Protein AF-A8SKL2-F1 (afdb_monomer)

Mean predicted aligned error: 7.12 Å

pLDDT: mean 84.64, std 15.82, range [42.09, 97.75]

Structure (mmCIF, N/CA/C/O backbone):
data_AF-A8SKL2-F1
#
_entry.id   AF-A8SKL2-F1
#
loop_
_atom_site.group_PDB
_atom_site.id
_atom_site.type_symbol
_atom_site.label_atom_id
_atom_site.label_alt_id
_atom_site.label_comp_id
_atom_site.label_asym_id
_atom_site.label_entity_id
_atom_site.label_seq_id
_atom_site.pdbx_PDB_ins_code
_atom_site.Cartn_x
_atom_site.Cartn_y
_atom_site.Cartn_z
_atom_site.occupancy
_atom_site.B_iso_or_equiv
_atom_site.auth_seq_id
_atom_site.auth_comp_id
_atom_site.auth_asym_id
_atom_site.auth_atom_id
_atom_site.pdbx_PDB_model_num
ATOM 1 N N . MET A 1 1 ? 9.383 4.882 15.601 1.00 42.09 1 MET A N 1
ATOM 2 C CA . MET A 1 1 ? 9.243 5.468 14.245 1.00 42.09 1 MET A CA 1
ATOM 3 C C . MET A 1 1 ? 9.268 4.398 13.146 1.00 42.09 1 MET A C 1
ATOM 5 O O . MET A 1 1 ? 10.032 4.473 12.188 1.00 42.09 1 MET A O 1
ATOM 9 N N . LYS A 1 2 ? 8.394 3.392 13.268 1.00 51.03 2 LYS A N 1
ATOM 10 C CA . LYS A 1 2 ? 8.008 2.466 12.179 1.00 51.03 2 LYS A CA 1
ATO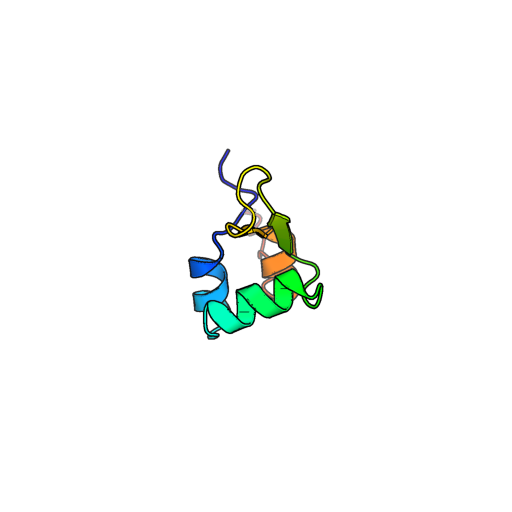M 11 C C . LYS A 1 2 ? 6.520 2.648 11.824 1.00 51.03 2 LYS A C 1
ATOM 13 O O . LYS A 1 2 ? 5.990 1.891 11.025 1.00 51.03 2 LYS A O 1
ATOM 18 N N . GLU A 1 3 ? 5.856 3.639 12.423 1.00 61.84 3 GLU A N 1
ATOM 19 C CA . GLU A 1 3 ? 4.399 3.655 12.613 1.00 61.84 3 GLU A CA 1
ATOM 20 C C . GLU A 1 3 ? 3.554 4.089 11.412 1.00 61.84 3 GLU A C 1
ATOM 22 O O . GLU A 1 3 ? 2.350 3.885 11.446 1.00 61.84 3 GLU A O 1
ATOM 27 N N . ASN A 1 4 ? 4.135 4.607 10.326 1.00 84.19 4 ASN A N 1
ATOM 28 C CA . ASN A 1 4 ? 3.333 5.166 9.223 1.00 84.19 4 ASN A CA 1
ATOM 29 C C . ASN A 1 4 ? 3.207 4.259 7.991 1.00 84.19 4 ASN A C 1
ATOM 31 O O . ASN A 1 4 ? 2.602 4.662 6.995 1.00 84.19 4 ASN A O 1
ATOM 35 N N . ARG A 1 5 ? 3.774 3.046 8.021 1.00 90.19 5 ARG A N 1
ATOM 36 C CA . ARG A 1 5 ? 3.710 2.108 6.893 1.00 90.19 5 ARG A CA 1
ATOM 37 C C . ARG A 1 5 ? 3.333 0.704 7.329 1.00 90.19 5 ARG A C 1
ATOM 39 O O . ARG A 1 5 ? 3.704 0.278 8.416 1.00 90.19 5 ARG A O 1
ATOM 46 N N . ILE A 1 6 ? 2.682 -0.014 6.429 1.00 93.06 6 ILE A N 1
ATOM 47 C CA . ILE A 1 6 ? 2.379 -1.437 6.566 1.00 93.06 6 ILE A CA 1
ATOM 48 C C . ILE A 1 6 ? 3.062 -2.218 5.441 1.00 93.06 6 ILE A C 1
ATOM 50 O O . ILE A 1 6 ? 3.259 -1.690 4.341 1.00 93.06 6 ILE A O 1
ATOM 54 N N . SER A 1 7 ? 3.491 -3.454 5.707 1.00 94.44 7 SER A N 1
ATOM 55 C CA . SER A 1 7 ? 4.011 -4.304 4.640 1.00 94.44 7 SER A CA 1
ATOM 56 C C . SER A 1 7 ? 2.887 -4.755 3.706 1.00 94.44 7 SER A C 1
ATOM 58 O O . SER A 1 7 ? 1.723 -4.878 4.076 1.00 94.44 7 SER A O 1
ATOM 60 N N . ILE A 1 8 ? 3.242 -5.049 2.458 1.00 94.44 8 ILE A N 1
ATOM 61 C CA . ILE A 1 8 ? 2.271 -5.556 1.485 1.00 94.44 8 ILE A CA 1
ATOM 62 C C . ILE A 1 8 ? 1.727 -6.946 1.845 1.00 94.44 8 ILE A C 1
ATOM 64 O O . ILE A 1 8 ? 0.657 -7.309 1.374 1.00 94.44 8 ILE A O 1
ATOM 68 N N . GLN A 1 9 ? 2.448 -7.711 2.670 1.00 95.69 9 GLN A N 1
ATOM 69 C CA . GLN A 1 9 ? 1.983 -9.002 3.181 1.00 95.69 9 GLN A CA 1
ATOM 70 C C . GLN A 1 9 ? 0.872 -8.794 4.209 1.00 95.69 9 GLN A C 1
ATOM 72 O O . GLN A 1 9 ? -0.246 -9.233 3.967 1.00 95.69 9 GLN A O 1
ATOM 77 N N . GLU A 1 10 ? 1.140 -8.003 5.251 1.00 94.81 10 GLU A N 1
ATOM 78 C CA . GLU A 1 10 ? 0.157 -7.698 6.299 1.00 94.81 10 GLU A CA 1
ATOM 79 C C . GLU A 1 10 ? -1.110 -7.040 5.726 1.00 94.81 10 GLU A C 1
ATOM 81 O O . GLU A 1 10 ? -2.227 -7.370 6.115 1.00 94.81 10 GLU A O 1
ATOM 86 N N . ALA A 1 11 ? -0.955 -6.127 4.760 1.00 95.25 11 ALA A N 1
ATOM 87 C CA . ALA A 1 11 ? -2.092 -5.497 4.093 1.00 95.25 11 ALA A CA 1
ATOM 88 C C . ALA A 1 11 ? -2.932 -6.503 3.282 1.00 95.25 11 ALA A C 1
ATOM 90 O O . ALA A 1 11 ? -4.158 -6.414 3.279 1.00 95.25 11 ALA A O 1
ATOM 91 N N . ALA A 1 12 ? -2.297 -7.469 2.607 1.00 96.88 12 ALA A N 1
ATOM 92 C CA . ALA A 1 12 ? -3.009 -8.500 1.851 1.00 96.88 12 ALA A CA 1
ATOM 93 C C . ALA A 1 12 ? -3.774 -9.456 2.779 1.00 96.88 12 ALA A C 1
ATOM 95 O O . ALA A 1 12 ? -4.922 -9.791 2.491 1.00 96.88 12 ALA A O 1
ATOM 96 N N . GLU A 1 13 ? -3.162 -9.830 3.906 1.00 96.75 13 GLU A N 1
ATOM 97 C CA . GLU A 1 13 ? -3.788 -10.657 4.941 1.00 96.75 13 GLU A CA 1
ATOM 98 C C . GLU A 1 13 ? -5.014 -9.962 5.544 1.00 96.75 13 GLU A C 1
ATOM 100 O O . GLU A 1 13 ? -6.088 -10.557 5.579 1.00 96.75 13 GLU A O 1
ATOM 105 N N . MET A 1 14 ? -4.904 -8.680 5.916 1.00 94.25 14 MET A N 1
ATOM 106 C CA . MET A 1 14 ? -6.045 -7.916 6.443 1.00 94.25 14 MET A CA 1
ATOM 107 C C . MET A 1 14 ? -7.171 -7.709 5.430 1.00 94.25 14 MET A C 1
ATOM 109 O O . MET A 1 14 ? -8.338 -7.690 5.807 1.00 94.25 14 MET A O 1
ATOM 113 N N . MET A 1 15 ? -6.846 -7.565 4.145 1.00 94.25 15 MET A N 1
ATOM 114 C CA . MET A 1 15 ? -7.853 -7.463 3.086 1.00 94.25 15 MET A CA 1
ATOM 115 C C . MET A 1 15 ? -8.494 -8.811 2.726 1.00 94.25 15 MET A C 1
ATOM 117 O O . MET A 1 15 ? -9.472 -8.825 1.981 1.00 94.25 15 MET A O 1
ATOM 121 N N . GLY A 1 16 ? -7.936 -9.941 3.178 1.00 96.38 16 GLY A N 1
ATOM 122 C CA . GLY A 1 16 ? -8.378 -11.272 2.756 1.00 96.38 16 GLY A CA 1
ATOM 123 C C . GLY A 1 16 ? -8.117 -11.556 1.271 1.00 96.38 16 GLY A C 1
ATOM 124 O O . GLY A 1 16 ? -8.872 -12.289 0.634 1.00 96.38 16 GLY A O 1
ATOM 125 N N . VAL A 1 17 ? -7.068 -10.960 0.692 1.00 96.38 17 VAL A N 1
ATOM 126 C CA . VAL A 1 17 ? -6.725 -11.088 -0.736 1.00 96.38 17 VAL A CA 1
ATOM 127 C C . VAL A 1 17 ? -5.336 -11.683 -0.935 1.00 96.38 17 VAL A C 1
ATOM 129 O O . VAL A 1 17 ? -4.488 -11.693 -0.047 1.00 96.38 17 VAL A O 1
ATOM 132 N N . THR A 1 18 ? -5.059 -12.155 -2.150 1.00 97.75 18 THR A N 1
ATOM 133 C CA . THR A 1 18 ? -3.717 -12.645 -2.481 1.00 97.75 18 THR A CA 1
ATOM 134 C C . THR A 1 18 ? -2.714 -11.498 -2.611 1.00 97.75 18 THR A C 1
ATOM 136 O O . THR A 1 18 ? -3.033 -10.397 -3.069 1.00 97.75 18 THR A O 1
ATOM 139 N N . LEU A 1 19 ? -1.446 -11.787 -2.306 1.00 96.56 19 LEU A N 1
ATOM 140 C CA . LEU A 1 19 ? -0.351 -10.827 -2.459 1.00 96.56 19 LEU A CA 1
ATOM 141 C C . LEU A 1 19 ? -0.244 -10.285 -3.894 1.00 96.56 19 LEU A C 1
ATOM 143 O O . LEU A 1 19 ? 0.046 -9.110 -4.105 1.00 96.56 19 LEU A O 1
ATOM 147 N N . THR A 1 20 ? -0.483 -11.142 -4.890 1.00 95.94 20 THR A N 1
ATOM 148 C CA . THR A 1 20 ? -0.442 -10.778 -6.313 1.00 95.94 20 THR A CA 1
ATOM 149 C C . THR A 1 20 ? -1.554 -9.801 -6.674 1.00 95.94 20 THR A C 1
ATOM 151 O O . THR A 1 20 ? -1.289 -8.825 -7.373 1.00 95.94 20 THR A O 1
ATOM 154 N N . PHE A 1 21 ? -2.768 -10.019 -6.160 1.00 97.19 21 PHE A N 1
ATOM 155 C CA . PHE A 1 21 ? -3.887 -9.103 -6.363 1.00 97.19 21 PHE A CA 1
ATOM 156 C C . PHE A 1 21 ? -3.557 -7.706 -5.830 1.00 97.19 21 PHE A C 1
ATOM 158 O O . PHE A 1 21 ? -3.659 -6.726 -6.570 1.00 97.19 21 PHE A O 1
ATOM 165 N N . LEU A 1 22 ? -3.074 -7.618 -4.585 1.00 96.56 22 LEU A N 1
ATOM 166 C CA . LEU A 1 22 ? -2.733 -6.333 -3.977 1.00 96.56 22 LEU A CA 1
ATOM 167 C C . LEU A 1 22 ? -1.575 -5.638 -4.713 1.00 96.56 22 LEU A C 1
ATOM 169 O O . LEU A 1 22 ? -1.644 -4.440 -4.987 1.00 96.56 22 LEU A O 1
ATOM 173 N N . ARG A 1 23 ? -0.539 -6.388 -5.114 1.00 94.75 23 ARG A N 1
ATOM 174 C CA . ARG A 1 23 ? 0.589 -5.867 -5.911 1.00 94.75 23 ARG A CA 1
ATOM 175 C C . ARG A 1 23 ? 0.137 -5.267 -7.236 1.00 94.75 23 ARG A C 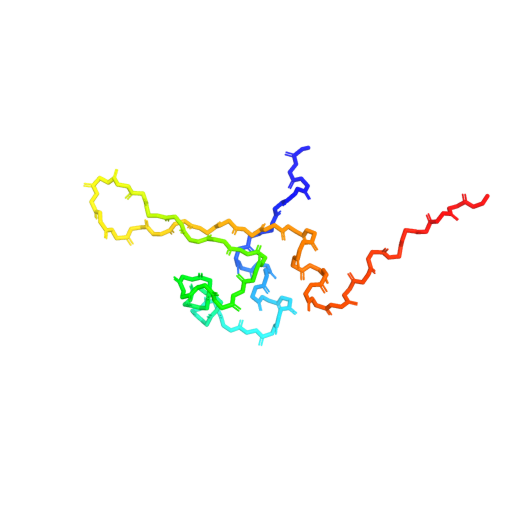1
ATOM 177 O O . ARG A 1 23 ? 0.554 -4.160 -7.572 1.00 94.75 23 ARG A O 1
ATOM 184 N N . GLU A 1 24 ? -0.690 -5.988 -7.986 1.00 95.50 24 GLU A N 1
ATOM 185 C CA . GLU A 1 24 ? -1.180 -5.525 -9.284 1.00 95.50 24 GLU A CA 1
ATOM 186 C C . GLU A 1 24 ? -2.145 -4.350 -9.136 1.00 95.50 24 GLU A C 1
ATOM 188 O O . GLU A 1 24 ? -2.062 -3.399 -9.910 1.00 95.50 24 GLU A O 1
ATOM 193 N N . GLY A 1 25 ? -3.009 -4.357 -8.120 1.00 95.75 25 GLY A N 1
ATOM 194 C CA . GLY A 1 25 ? -3.895 -3.230 -7.845 1.00 95.75 25 GLY A CA 1
ATOM 195 C C . GLY A 1 25 ? -3.130 -1.956 -7.481 1.00 95.75 25 GLY A C 1
ATOM 196 O O . GLY A 1 25 ? -3.418 -0.901 -8.047 1.00 95.75 25 GLY A O 1
ATOM 197 N N . ILE A 1 26 ? -2.104 -2.046 -6.625 1.00 95.75 26 ILE A N 1
ATOM 198 C CA . ILE A 1 26 ? -1.249 -0.895 -6.285 1.00 95.75 26 ILE A CA 1
ATOM 199 C C . ILE A 1 26 ? -0.472 -0.424 -7.521 1.00 95.75 26 ILE A C 1
ATOM 201 O O . ILE A 1 26 ? -0.440 0.768 -7.813 1.00 95.75 26 ILE A O 1
ATOM 205 N N . ALA A 1 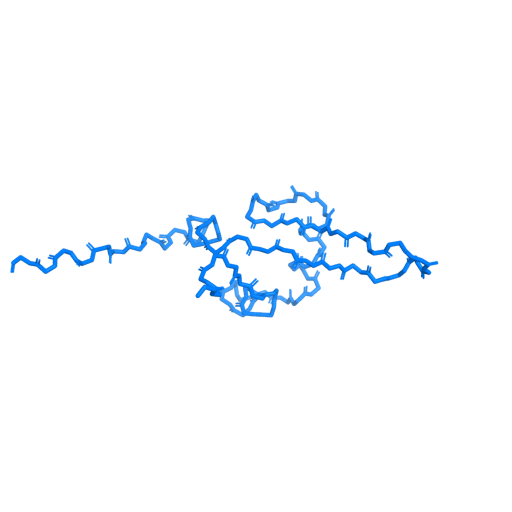27 ? 0.114 -1.345 -8.294 1.00 93.06 27 ALA A N 1
ATOM 206 C CA . ALA A 1 27 ? 0.883 -0.991 -9.489 1.00 93.06 27 ALA A CA 1
ATOM 207 C C . ALA A 1 27 ? 0.031 -0.335 -10.589 1.00 93.06 27 ALA A C 1
ATOM 209 O O . ALA A 1 27 ? 0.533 0.487 -11.351 1.00 93.06 27 ALA A O 1
ATOM 210 N N . ARG A 1 28 ? -1.260 -0.680 -10.664 1.00 94.44 28 ARG A N 1
ATOM 211 C CA . ARG A 1 28 ? -2.235 -0.089 -11.594 1.00 94.44 28 ARG A CA 1
ATOM 212 C C . ARG A 1 28 ? -2.922 1.165 -11.038 1.00 94.44 28 ARG A C 1
ATOM 214 O O . ARG A 1 28 ? -3.837 1.670 -11.683 1.00 94.44 28 ARG A O 1
ATOM 221 N N . GLY A 1 29 ? -2.537 1.635 -9.848 1.00 93.38 29 GLY A N 1
ATOM 222 C CA . GLY A 1 29 ? -3.123 2.817 -9.209 1.00 93.38 29 GLY A CA 1
ATOM 223 C C . GLY A 1 29 ? -4.589 2.646 -8.795 1.00 93.38 29 GLY A C 1
ATOM 224 O O . GLY A 1 29 ? -5.333 3.619 -8.767 1.00 93.38 29 GLY A O 1
ATOM 225 N N . LYS A 1 30 ? -5.038 1.414 -8.514 1.00 95.75 30 LYS A N 1
ATOM 226 C CA . LYS A 1 30 ? -6.420 1.123 -8.080 1.00 95.75 30 LYS A CA 1
ATOM 227 C C . LYS A 1 30 ? -6.663 1.389 -6.596 1.00 95.75 30 LYS A C 1
ATOM 229 O O . LYS A 1 30 ? -7.814 1.497 -6.189 1.00 95.75 30 LYS A O 1
ATOM 234 N N . PHE A 1 31 ? -5.597 1.502 -5.811 1.00 94.62 31 PHE A N 1
ATOM 235 C CA . PHE A 1 31 ? -5.654 1.770 -4.380 1.00 94.62 31 PHE A CA 1
ATOM 236 C C . PHE A 1 31 ? -4.980 3.105 -4.070 1.00 94.62 31 PHE A C 1
ATOM 238 O O . PHE A 1 31 ? -3.841 3.327 -4.472 1.00 94.62 31 PHE A O 1
ATOM 245 N N . SER A 1 32 ? -5.671 3.979 -3.339 1.00 92.38 32 SER A N 1
ATOM 246 C CA . SER A 1 32 ? -5.171 5.305 -2.944 1.00 92.38 32 SER A CA 1
ATOM 247 C C . SER A 1 32 ? -4.195 5.268 -1.764 1.00 92.38 32 SER A C 1
ATOM 249 O O . SER A 1 32 ? -3.499 6.246 -1.514 1.00 92.38 32 SER A O 1
ATOM 251 N N . PHE A 1 33 ? -4.133 4.144 -1.047 1.00 94.62 33 PHE A N 1
ATOM 252 C CA . PHE A 1 33 ? -3.323 3.968 0.158 1.00 94.62 33 PHE A CA 1
ATOM 253 C C . PHE A 1 33 ? -1.888 3.498 -0.108 1.00 94.62 33 PHE A C 1
ATOM 255 O O . PHE A 1 33 ? -1.107 3.333 0.829 1.00 94.62 33 PHE A O 1
ATOM 262 N N . GLY A 1 34 ? -1.528 3.208 -1.361 1.00 94.50 34 GLY A N 1
ATOM 263 C CA . GLY A 1 34 ? -0.228 2.633 -1.679 1.00 94.50 34 GLY A CA 1
ATOM 264 C C . GLY A 1 34 ? 0.300 3.035 -3.045 1.00 94.50 34 GLY A C 1
ATOM 265 O O . GLY A 1 34 ? -0.455 3.345 -3.960 1.00 94.50 34 GLY A O 1
ATOM 266 N N . ILE A 1 35 ? 1.623 2.995 -3.180 1.00 94.56 35 ILE A N 1
ATOM 267 C CA . ILE A 1 35 ? 2.342 3.278 -4.424 1.00 94.56 35 ILE A CA 1
ATOM 268 C C . ILE A 1 35 ? 3.351 2.168 -4.718 1.00 94.56 35 ILE A C 1
ATOM 270 O O . ILE A 1 35 ? 3.948 1.578 -3.811 1.00 94.56 35 ILE A O 1
ATOM 274 N N . SER A 1 36 ? 3.569 1.895 -6.004 1.00 93.50 36 SER A N 1
ATOM 275 C CA . SER A 1 36 ? 4.651 1.022 -6.460 1.00 93.50 36 SER A CA 1
ATOM 276 C C . SER A 1 36 ? 5.813 1.853 -6.990 1.00 93.50 36 SER A C 1
ATOM 278 O O . SER A 1 36 ? 5.616 2.723 -7.837 1.00 93.50 36 SER A O 1
ATOM 280 N N . MET A 1 37 ? 7.028 1.543 -6.552 1.00 90.06 37 MET A N 1
ATOM 281 C CA . MET A 1 37 ? 8.260 2.157 -7.038 1.00 90.06 37 MET A CA 1
ATOM 282 C C . MET A 1 37 ? 9.110 1.088 -7.727 1.00 90.06 37 MET A C 1
ATOM 284 O O . MET A 1 37 ? 9.202 -0.050 -7.268 1.00 90.06 37 MET A O 1
ATOM 288 N N . THR A 1 38 ? 9.734 1.429 -8.851 1.00 86.06 38 THR A N 1
ATOM 289 C CA . THR A 1 38 ? 10.660 0.523 -9.549 1.00 86.06 38 THR A CA 1
ATOM 290 C C . THR A 1 38 ? 12.089 0.930 -9.212 1.00 86.06 38 THR A C 1
ATOM 292 O O . THR A 1 3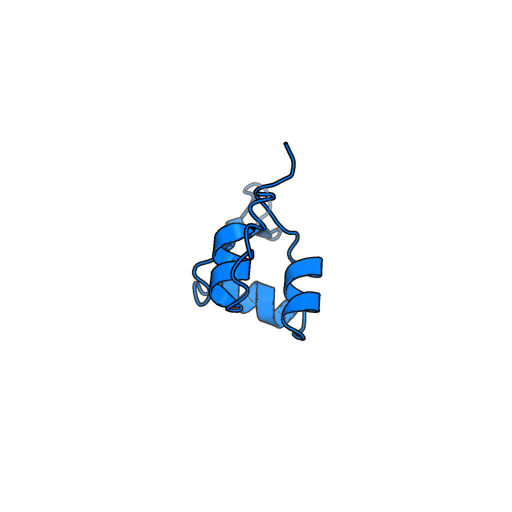8 ? 12.485 2.050 -9.526 1.00 86.06 38 THR A O 1
ATOM 295 N N . LEU A 1 39 ? 12.877 0.041 -8.595 1.00 80.81 39 LEU A N 1
ATOM 296 C CA . LEU A 1 39 ? 14.300 0.311 -8.358 1.00 80.81 39 LEU A CA 1
ATOM 297 C C . LEU A 1 39 ? 15.071 0.172 -9.682 1.00 80.81 39 LEU A C 1
ATOM 299 O O . LEU A 1 39 ? 15.107 -0.908 -10.281 1.00 80.81 39 LEU A O 1
ATOM 303 N N . LYS A 1 40 ? 15.686 1.262 -10.155 1.00 66.12 40 LYS A N 1
ATOM 304 C CA . LYS A 1 40 ? 16.536 1.244 -11.352 1.00 66.12 40 LYS A CA 1
ATOM 305 C C . LYS A 1 40 ? 17.925 0.702 -11.018 1.00 66.12 40 LYS A C 1
ATOM 307 O O . LYS A 1 40 ? 18.682 1.359 -10.327 1.00 66.12 40 LYS A O 1
ATOM 312 N N . GLU A 1 41 ? 18.227 -0.465 -11.589 1.00 61.72 41 GLU A N 1
ATOM 313 C CA . GLU A 1 41 ? 19.545 -0.789 -12.168 1.00 61.72 41 GLU A CA 1
ATOM 314 C C . GLU A 1 41 ? 19.434 -2.010 -13.107 1.00 61.72 41 GLU A C 1
ATOM 316 O O . GLU A 1 41 ? 20.060 -2.044 -14.158 1.00 61.72 41 GLU A O 1
ATOM 321 N N . LYS A 1 42 ? 18.545 -2.978 -12.808 1.00 60.53 42 LYS A N 1
ATOM 322 C CA . LYS A 1 42 ? 18.252 -4.155 -13.669 1.00 60.53 42 LYS A CA 1
ATOM 323 C C . LYS A 1 42 ? 16.763 -4.569 -13.697 1.00 60.53 42 LYS A C 1
ATOM 325 O O . LYS A 1 42 ? 16.416 -5.747 -13.677 1.00 60.53 42 LYS A O 1
ATOM 330 N N . GLY A 1 43 ? 15.864 -3.584 -13.707 1.00 58.19 43 GLY A N 1
ATOM 331 C CA . GLY A 1 43 ? 14.548 -3.651 -14.370 1.00 58.19 43 GLY A CA 1
ATOM 332 C C . GLY A 1 43 ? 13.440 -4.591 -13.867 1.00 58.19 43 GLY A C 1
ATOM 333 O O . GLY A 1 43 ? 12.410 -4.645 -14.529 1.00 58.19 43 GLY A O 1
ATOM 334 N N . LYS A 1 44 ? 13.577 -5.335 -12.758 1.00 68.56 44 LYS A N 1
ATOM 335 C CA . LYS A 1 44 ? 12.531 -6.318 -12.365 1.00 68.56 44 LYS A CA 1
ATOM 336 C C . LYS A 1 44 ? 12.033 -6.256 -10.923 1.00 68.56 44 LYS A C 1
ATOM 338 O O . LYS A 1 44 ? 11.045 -6.911 -10.601 1.00 68.56 44 LYS A O 1
ATOM 343 N N . ARG A 1 45 ? 12.679 -5.493 -10.039 1.00 78.38 45 ARG A N 1
ATOM 344 C CA . ARG A 1 45 ? 12.267 -5.410 -8.629 1.00 78.38 45 ARG A CA 1
ATOM 345 C C . ARG A 1 45 ? 11.391 -4.179 -8.402 1.00 78.38 45 ARG A C 1
ATOM 347 O O . ARG A 1 45 ? 11.854 -3.048 -8.539 1.00 78.38 45 ARG A O 1
ATOM 354 N N . ARG A 1 46 ? 10.127 -4.427 -8.051 1.00 86.88 46 ARG A N 1
ATOM 355 C CA . ARG A 1 46 ? 9.186 -3.415 -7.561 1.00 86.88 46 ARG A CA 1
ATOM 356 C C . ARG A 1 46 ? 9.227 -3.396 -6.037 1.00 86.88 46 ARG A C 1
ATOM 358 O O . ARG A 1 46 ? 9.179 -4.453 -5.409 1.00 86.88 46 ARG A O 1
ATOM 365 N N . THR A 1 47 ? 9.299 -2.210 -5.459 1.00 89.94 47 THR A N 1
ATOM 366 C CA . THR A 1 47 ? 9.050 -1.970 -4.040 1.00 89.94 47 THR A CA 1
ATOM 367 C C . THR A 1 47 ? 7.671 -1.352 -3.878 1.00 89.94 47 THR A C 1
ATOM 369 O O . THR A 1 47 ? 7.182 -0.635 -4.750 1.00 89.94 47 THR A O 1
ATOM 372 N N . PHE A 1 48 ? 7.021 -1.676 -2.767 1.00 92.50 48 PHE A N 1
ATOM 373 C CA . PHE A 1 48 ? 5.679 -1.207 -2.458 1.00 92.50 48 PHE A CA 1
ATOM 374 C C . PHE A 1 48 ? 5.738 -0.409 -1.170 1.00 92.50 48 PHE A C 1
ATOM 376 O O . PHE A 1 48 ? 6.318 -0.860 -0.181 1.00 92.50 48 PHE A O 1
ATOM 383 N N . TYR A 1 49 ? 5.143 0.774 -1.206 1.00 94.25 49 TYR A N 1
ATOM 384 C CA . TYR A 1 49 ? 4.905 1.587 -0.030 1.00 94.25 49 TYR A CA 1
ATOM 385 C C . TYR A 1 49 ? 3.402 1.639 0.201 1.00 94.25 49 TYR A C 1
ATOM 387 O O . TYR A 1 49 ? 2.656 1.962 -0.721 1.00 94.25 49 TYR A O 1
ATOM 395 N N . ILE A 1 50 ? 2.970 1.307 1.413 1.00 95.62 50 ILE A N 1
ATOM 396 C CA . ILE A 1 50 ? 1.573 1.389 1.831 1.00 95.62 50 ILE A CA 1
ATOM 397 C C . ILE A 1 50 ? 1.522 2.286 3.058 1.00 95.62 50 ILE A C 1
ATOM 399 O O . ILE A 1 50 ? 2.182 2.001 4.060 1.00 95.62 50 ILE A O 1
ATOM 403 N N . ASN A 1 51 ? 0.758 3.370 2.965 1.00 94.62 51 ASN A N 1
ATOM 404 C CA . ASN A 1 51 ? 0.497 4.263 4.079 1.00 94.62 51 ASN A CA 1
ATOM 405 C C . ASN A 1 51 ? -0.509 3.599 5.029 1.00 94.62 51 ASN A C 1
ATOM 407 O O . ASN A 1 51 ? -1.614 3.248 4.621 1.00 94.62 51 ASN A O 1
ATOM 411 N N . LYS A 1 52 ? -0.121 3.426 6.296 1.00 93.56 52 LYS A N 1
ATOM 412 C CA . LYS A 1 52 ? -0.931 2.705 7.292 1.00 93.56 52 LYS A CA 1
ATOM 413 C C . LYS A 1 52 ? -2.285 3.383 7.537 1.00 93.56 52 LYS A C 1
ATOM 415 O O . LYS A 1 52 ? -3.307 2.707 7.545 1.00 93.56 52 LYS A O 1
ATOM 420 N N . LYS A 1 53 ? -2.288 4.713 7.677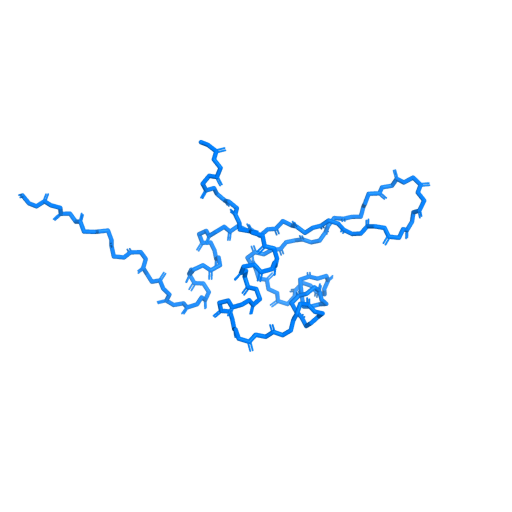 1.00 91.81 53 LYS A N 1
ATOM 421 C CA . LYS A 1 53 ? -3.494 5.500 7.960 1.00 91.81 53 LYS A CA 1
ATOM 422 C C . LYS A 1 53 ? -4.508 5.384 6.821 1.00 91.81 53 LYS A C 1
ATOM 424 O O . LYS A 1 53 ? -5.620 4.921 7.039 1.00 91.81 53 LYS A O 1
ATOM 429 N N . GLN A 1 54 ? -4.077 5.682 5.594 1.00 92.94 54 GLN A N 1
ATOM 430 C CA . GLN A 1 54 ? -4.943 5.606 4.413 1.00 92.94 54 GLN A CA 1
ATOM 431 C C . GLN A 1 54 ? -5.466 4.187 4.163 1.00 92.94 54 GLN A C 1
ATOM 433 O O . GLN A 1 54 ? -6.570 4.016 3.653 1.00 92.94 54 GLN A O 1
ATOM 438 N N . PHE A 1 55 ? -4.677 3.164 4.502 1.00 94.56 55 PHE A N 1
ATOM 439 C CA . PHE A 1 55 ? -5.092 1.771 4.386 1.00 94.56 55 PHE A CA 1
ATOM 440 C C . PHE A 1 55 ? -6.224 1.427 5.366 1.00 94.56 55 PHE A C 1
ATOM 442 O O . PHE A 1 55 ? -7.226 0.852 4.951 1.00 94.56 55 PHE A O 1
ATOM 449 N N . TYR A 1 56 ? -6.113 1.816 6.638 1.00 92.38 56 TYR A N 1
ATOM 450 C CA . TYR A 1 56 ? -7.193 1.604 7.608 1.00 92.38 56 TYR A CA 1
ATOM 451 C C . TYR A 1 56 ? -8.439 2.427 7.297 1.00 92.38 56 TYR A C 1
ATOM 453 O O . TYR A 1 56 ? -9.545 1.890 7.353 1.00 92.38 56 TYR A O 1
ATOM 461 N N . GLU A 1 57 ? -8.265 3.677 6.860 1.00 91.75 57 GLU A N 1
ATOM 462 C CA . GLU A 1 57 ? -9.367 4.504 6.361 1.00 91.75 57 GLU A CA 1
ATOM 463 C C . GLU A 1 57 ? -10.093 3.815 5.192 1.00 91.75 57 GLU A C 1
ATOM 465 O O . GLU A 1 57 ? -11.322 3.777 5.169 1.00 91.75 57 GLU A O 1
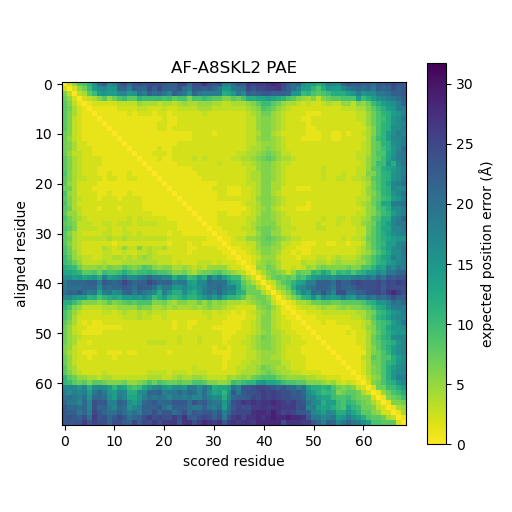ATOM 470 N N . TYR A 1 58 ? -9.352 3.202 4.258 1.00 92.50 58 TYR A N 1
ATOM 471 C CA . TYR A 1 58 ? -9.926 2.427 3.152 1.00 92.50 58 TYR A CA 1
ATOM 472 C C . TYR A 1 58 ? -10.707 1.192 3.624 1.00 92.50 58 TYR A C 1
ATOM 474 O O . TYR A 1 58 ? -11.732 0.858 3.034 1.00 92.50 58 TYR A O 1
ATOM 482 N N . LEU A 1 59 ? -10.253 0.527 4.690 1.00 91.31 59 LEU A N 1
ATOM 483 C CA . LEU A 1 59 ? -10.959 -0.609 5.292 1.00 91.31 59 LEU A CA 1
ATOM 484 C C . LEU A 1 59 ? -12.186 -0.196 6.121 1.00 91.31 59 LEU A C 1
ATOM 486 O O . LEU A 1 59 ? -12.901 -1.064 6.614 1.00 91.31 59 LEU A O 1
ATOM 490 N N . GLY A 1 60 ? -12.434 1.104 6.304 1.00 88.56 60 GLY A N 1
ATOM 491 C CA . GLY A 1 60 ? -13.473 1.592 7.211 1.00 88.56 60 GLY A CA 1
ATOM 492 C C . GLY A 1 60 ? -13.138 1.367 8.689 1.00 88.56 60 GLY A C 1
ATOM 493 O O . GLY A 1 60 ? -13.998 1.556 9.547 1.00 88.56 60 GLY A O 1
ATOM 494 N N . LEU A 1 61 ? -11.891 0.996 8.993 1.00 82.06 61 LEU A N 1
ATOM 495 C CA . LEU A 1 61 ? -11.371 0.914 10.348 1.00 82.06 61 LEU A CA 1
ATOM 496 C C . LEU A 1 61 ? -11.040 2.341 10.784 1.00 82.06 61 LEU A C 1
ATOM 498 O O . LEU A 1 61 ? -9.956 2.861 10.515 1.00 82.06 61 LEU A O 1
ATOM 502 N N . LYS A 1 62 ? -12.005 3.014 11.415 1.00 64.94 62 LYS A N 1
ATOM 503 C CA . LYS A 1 62 ? -11.682 4.201 12.205 1.00 64.94 62 LYS A CA 1
ATOM 504 C C . LYS A 1 62 ? -10.844 3.716 13.377 1.00 64.94 62 LYS A C 1
AT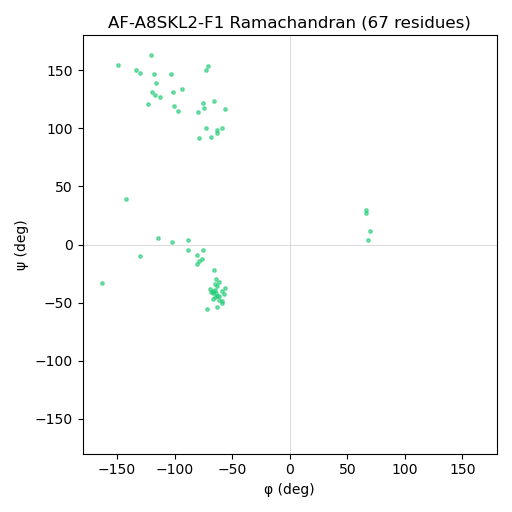OM 506 O O . LYS A 1 62 ? -11.275 2.832 14.108 1.00 64.94 62 LYS A O 1
ATOM 511 N N . GLU A 1 63 ? -9.650 4.272 13.523 1.00 58.53 63 GLU A N 1
ATOM 512 C CA . GLU A 1 63 ? -8.931 4.204 14.788 1.00 58.53 63 GLU A CA 1
ATOM 513 C C . GLU A 1 63 ? -9.870 4.870 15.804 1.00 58.53 63 GLU A C 1
ATOM 515 O O . GLU A 1 63 ? -10.059 6.089 15.769 1.00 58.53 63 GLU A O 1
ATOM 520 N N . GLU A 1 64 ? -10.595 4.069 16.590 1.00 55.19 64 GLU A N 1
ATOM 521 C CA . GLU A 1 64 ? -11.275 4.573 17.774 1.00 55.19 64 GLU A CA 1
ATOM 522 C C . GLU A 1 64 ? -10.155 5.063 18.677 1.00 55.19 64 GLU A C 1
ATOM 524 O O . GLU A 1 64 ? -9.460 4.292 19.334 1.00 55.19 64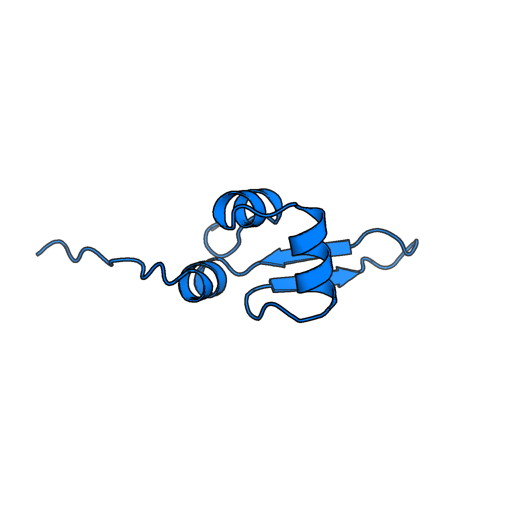 GLU A O 1
ATOM 529 N N . VAL A 1 65 ? -9.891 6.364 18.595 1.00 57.03 65 VAL A N 1
ATOM 530 C CA . VAL A 1 65 ? -9.019 7.036 19.540 1.00 57.03 65 VAL A CA 1
ATOM 531 C C . VAL A 1 65 ? -9.793 7.003 20.849 1.00 57.03 65 VAL A C 1
ATOM 533 O O . VAL A 1 65 ? -10.680 7.826 21.074 1.00 57.03 65 VAL A O 1
ATOM 536 N N . GLU A 1 66 ? -9.543 5.976 21.656 1.00 48.25 66 GLU A N 1
ATOM 537 C CA . GLU A 1 66 ? -10.037 5.899 23.022 1.00 48.25 66 GLU A CA 1
ATOM 538 C C . GLU A 1 66 ? -9.391 7.074 23.769 1.00 48.25 66 GLU A C 1
ATOM 540 O O . GLU A 1 66 ? -8.208 7.057 24.108 1.00 48.25 66 GLU A O 1
ATOM 545 N N . TYR A 1 67 ? -10.139 8.168 23.922 1.00 57.03 67 TYR A N 1
ATOM 546 C CA . TYR A 1 67 ? -9.789 9.211 24.872 1.00 57.03 67 TYR A CA 1
ATOM 547 C C . TYR A 1 67 ? -10.096 8.636 26.253 1.00 57.03 67 TYR A C 1
ATOM 549 O O . TYR A 1 67 ? -11.260 8.596 26.655 1.00 57.03 67 TYR A O 1
ATOM 557 N N . GLU A 1 68 ? -9.071 8.162 26.962 1.00 55.25 68 GLU A N 1
ATOM 558 C CA . GLU A 1 68 ? -9.177 7.979 28.409 1.00 55.25 68 GLU A CA 1
ATOM 559 C C . GLU A 1 68 ? -9.578 9.338 29.016 1.00 55.25 68 GLU A C 1
ATOM 561 O O . GLU A 1 68 ? -8.871 10.336 28.838 1.00 55.25 68 GLU A O 1
ATOM 566 N N . GLN A 1 69 ? -10.769 9.380 29.627 1.00 49.56 69 GLN A N 1
ATOM 567 C CA . GLN A 1 69 ? -11.302 10.530 30.369 1.00 49.56 69 GLN A CA 1
ATOM 568 C C . GLN A 1 69 ? -10.625 10.674 31.730 1.00 49.56 69 GLN A C 1
ATOM 570 O O . GLN A 1 69 ? -10.429 9.632 32.396 1.00 49.56 69 GLN A O 1
#

Organism: NCBI:txid411465

Secondary structure (DSSP, 8-state):
--TTEE-HHHHHHHHT--HHHHH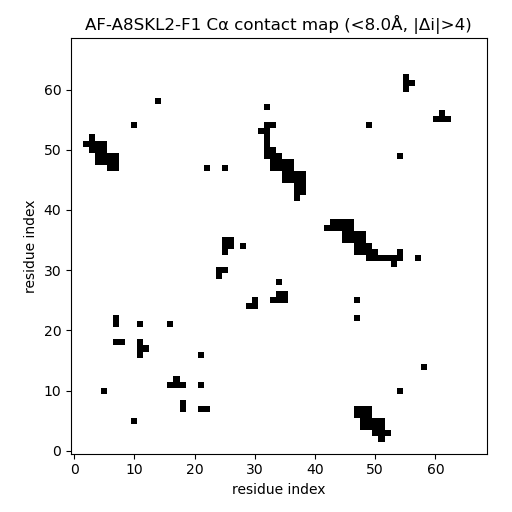HHHHTT--TTEEEEE-SSSS--EEEEEEHHHHHHHTT---------

Radius of gyration: 14.01 Å; Cα contacts (8 Å, |Δi|>4): 80; chains: 1; bounding box: 33×23×45 Å

Foldseek 3Di:
DPPFWDALVVLCVVVVHDSVVSVVCQDVVVAPQKHWDDDPDPTDDIDMTGTPVSSCVVVVNDPPPPPPD

Nearest PDB structures (foldseek):
  4lhf-assembly1_A  TM=6.581E-01  e=5.446E-02  Peduovirus P2
  1ub9-assembly1_A-2  TM=4.564E-01  e=5.943E-01  Pyrococcus horikoshii OT3
  9gs9-assembly1_J  TM=5.345E-01  e=1.609E+00  Pseudoalteromonas agarivorans S816
  6pif-assembly1_J  TM=6.431E-01  e=5.679E+00  Vibrio cholerae
  5yi2-assembly2_E  TM=5.086E-01  e=3.813E+00  Lactococcus lactis subsp. lactis Il1403

Sequence (69 aa):
MKENRISIQEAAEMMGVTLTFLREGIARGKFSFGISMTLKEKGKRRTFYINKKQFYEYLGLKEEVEYEQ

Solvent-accessible surface area (backbone atoms only — not comparable to full-atom values): 4280 Å² total; per-residue (Å²): 141,70,80,64,50,47,55,67,62,60,52,14,60,75,69,74,48,53,58,66,58,51,52,52,35,25,64,69,62,73,38,94,31,35,48,60,46,72,56,88,85,81,82,74,56,72,47,76,50,30,38,37,66,51,42,33,56,73,70,67,48,71,80,77,76,77,75,86,128